Protein AF-A0A259SVS8-F1 (afdb_monomer_lite)

Foldseek 3Di:
DFCPDDPPDDDDDDDDVPPVVVVLVVLCVVCVVPVVSVVVSVVVVVVVVVVVVVVVVVVVVVD

Secondary structure (DSSP, 8-state):
--S-PPTT-------TT-HHHHHHHHHHHHHTT-HHHHHHHHHHHHHHHHHHHHHHHHHHHT-

Sequence (63 aa):
SIVQMPAGIPVATVSIGGARNAGILAARILGTADPALADRIESYARDLEAQVEEKNRRLKDSL

Structure (mmCIF, N/CA/C/O backbone):
data_AF-A0A259SVS8-F1
#
_entry.id   AF-A0A259SVS8-F1
#
loop_
_atom_site.group_PDB
_atom_site.id
_atom_site.type_symbol
_atom_site.label_atom_id
_atom_site.label_alt_id
_atom_site.label_comp_id
_atom_site.label_asym_id
_atom_site.label_entity_id
_atom_site.label_seq_id
_atom_site.pdbx_PDB_ins_code
_atom_site.Cartn_x
_atom_site.Cartn_y
_atom_site.Cartn_z
_atom_site.occupancy
_atom_site.B_iso_or_equiv
_atom_site.auth_seq_id
_atom_site.auth_comp_id
_atom_site.auth_asym_id
_atom_site.auth_atom_id
_atom_site.pdbx_PDB_model_num
ATOM 1 N N . SER A 1 1 ? 17.524 6.970 5.740 1.00 78.44 1 SER A N 1
ATOM 2 C CA . SER A 1 1 ? 17.726 7.722 4.487 1.00 78.44 1 SER A CA 1
ATOM 3 C C . SER A 1 1 ? 17.156 6.897 3.340 1.00 78.44 1 SER A C 1
ATOM 5 O O . SER A 1 1 ? 17.717 5.844 3.081 1.00 78.44 1 SER A O 1
ATOM 7 N N . ILE A 1 2 ? 15.994 7.269 2.777 1.00 90.81 2 ILE A N 1
ATOM 8 C CA . ILE A 1 2 ? 15.297 6.538 1.681 1.00 90.81 2 ILE A CA 1
ATOM 9 C C . ILE A 1 2 ? 14.536 7.526 0.775 1.00 90.81 2 ILE A C 1
ATOM 11 O O . ILE A 1 2 ? 14.643 7.456 -0.440 1.00 90.81 2 ILE A O 1
ATOM 15 N N . VAL A 1 3 ? 13.812 8.486 1.365 1.00 91.25 3 VAL A N 1
ATOM 16 C CA . VAL A 1 3 ? 12.951 9.437 0.628 1.00 91.25 3 VAL A CA 1
ATOM 17 C C . VAL A 1 3 ? 13.709 10.545 -0.124 1.00 91.25 3 VAL A C 1
ATOM 19 O O . VAL A 1 3 ? 13.160 11.170 -1.021 1.00 91.25 3 VAL A O 1
ATOM 22 N N . GLN A 1 4 ? 14.984 10.776 0.202 1.00 94.56 4 GLN A N 1
ATOM 23 C CA . GLN A 1 4 ? 15.801 11.864 -0.357 1.00 94.56 4 GLN A CA 1
ATOM 24 C C . GLN A 1 4 ? 16.541 11.444 -1.641 1.00 94.56 4 GLN A C 1
ATOM 26 O O . GLN A 1 4 ? 17.763 11.562 -1.718 1.00 94.56 4 GLN A O 1
ATOM 31 N N . MET A 1 5 ? 15.825 10.910 -2.630 1.00 96.00 5 MET A N 1
ATOM 32 C CA . MET A 1 5 ? 16.433 10.495 -3.901 1.00 96.00 5 MET A CA 1
ATOM 33 C C . MET A 1 5 ? 16.614 11.679 -4.866 1.00 96.00 5 MET A C 1
ATOM 35 O O . MET A 1 5 ? 15.778 12.586 -4.876 1.00 96.00 5 MET A O 1
ATOM 39 N N . PRO A 1 6 ? 17.688 11.697 -5.679 1.00 94.31 6 PRO A N 1
ATOM 40 C CA . PRO A 1 6 ? 17.911 12.748 -6.666 1.00 94.31 6 PRO A CA 1
ATOM 41 C C . PRO A 1 6 ? 16.860 12.714 -7.785 1.00 94.31 6 PRO A C 1
ATOM 43 O O . PRO A 1 6 ? 16.206 11.699 -8.035 1.00 94.31 6 PRO A O 1
ATOM 46 N N . ALA A 1 7 ? 16.728 13.833 -8.500 1.00 94.31 7 ALA A N 1
ATOM 47 C CA . ALA A 1 7 ? 15.834 13.934 -9.648 1.00 94.31 7 ALA A CA 1
ATOM 48 C C . ALA A 1 7 ? 16.150 12.859 -10.709 1.00 94.31 7 ALA A C 1
ATOM 50 O O . ALA A 1 7 ? 17.312 12.592 -11.011 1.00 94.31 7 ALA A O 1
ATOM 51 N N . GLY A 1 8 ? 15.103 12.252 -11.275 1.00 95.56 8 GLY A N 1
ATOM 52 C CA . GLY A 1 8 ? 15.206 11.213 -12.308 1.00 95.56 8 GLY A CA 1
ATOM 53 C C . GLY A 1 8 ? 15.219 9.770 -11.791 1.00 95.56 8 GLY A C 1
ATOM 54 O O . GLY A 1 8 ? 14.963 8.865 -12.578 1.00 95.56 8 GLY A O 1
ATOM 55 N N . ILE A 1 9 ? 15.436 9.540 -10.489 1.00 96.31 9 ILE A N 1
ATOM 56 C CA . ILE A 1 9 ? 15.430 8.197 -9.884 1.00 96.31 9 ILE A CA 1
ATOM 57 C C . ILE A 1 9 ? 14.377 8.142 -8.765 1.00 96.31 9 ILE A C 1
ATOM 59 O O . ILE A 1 9 ? 14.693 8.389 -7.600 1.00 96.31 9 ILE A O 1
ATOM 63 N N . PRO A 1 10 ? 13.102 7.867 -9.088 1.00 95.44 10 PRO A N 1
ATOM 64 C CA . PRO A 1 10 ? 12.036 7.878 -8.094 1.00 95.44 10 PRO A CA 1
ATOM 65 C C . PRO A 1 10 ? 12.104 6.656 -7.170 1.00 95.44 10 PRO A C 1
ATOM 67 O O . PRO A 1 10 ? 12.406 5.544 -7.600 1.00 95.44 10 PRO A O 1
ATOM 70 N N . VAL A 1 11 ? 11.743 6.851 -5.898 1.00 96.75 11 VAL A N 1
ATOM 71 C CA . VAL A 1 11 ? 11.541 5.771 -4.921 1.00 96.75 11 VAL A CA 1
ATOM 72 C C . VAL A 1 11 ? 10.223 5.995 -4.195 1.00 96.75 11 VAL A C 1
ATOM 74 O O . VAL A 1 11 ? 9.996 7.047 -3.596 1.00 96.75 11 VAL A O 1
ATOM 77 N N . ALA A 1 12 ? 9.354 4.986 -4.209 1.00 97.31 12 ALA A N 1
ATOM 78 C CA . ALA A 1 12 ? 8.113 5.024 -3.451 1.00 97.31 12 ALA A CA 1
ATOM 79 C C . ALA A 1 12 ? 8.392 4.725 -1.970 1.00 97.31 12 ALA A C 1
ATOM 81 O O . ALA A 1 12 ? 8.551 3.573 -1.566 1.00 97.31 12 ALA A O 1
ATOM 82 N N . THR A 1 13 ? 8.479 5.777 -1.155 1.00 96.81 13 THR A N 1
ATOM 83 C CA . THR A 1 13 ? 8.688 5.642 0.292 1.00 96.81 13 THR A CA 1
ATOM 84 C C . THR A 1 13 ? 7.348 5.522 1.017 1.00 96.81 13 THR A C 1
ATOM 86 O O . THR A 1 13 ? 6.410 6.257 0.722 1.00 96.81 13 THR A O 1
ATOM 89 N N . VAL A 1 14 ? 7.267 4.616 1.992 1.00 97.25 14 VAL A N 1
ATOM 90 C CA . VAL A 1 14 ? 6.105 4.447 2.882 1.00 97.25 14 VAL A CA 1
ATOM 91 C C . VAL A 1 14 ? 6.451 4.853 4.321 1.00 97.25 14 VAL A C 1
ATOM 93 O O . VAL A 1 14 ? 7.583 5.237 4.613 1.00 97.25 14 VAL A O 1
ATOM 96 N N . SER A 1 15 ? 5.478 4.777 5.234 1.00 97.44 15 SER A N 1
ATOM 97 C CA . SER A 1 15 ? 5.646 5.083 6.663 1.00 97.44 15 SER A CA 1
ATOM 98 C C . SER A 1 15 ? 6.833 4.336 7.299 1.00 97.44 15 SER A C 1
ATOM 100 O O . SER A 1 15 ? 7.135 3.202 6.924 1.00 97.44 15 SER A O 1
ATOM 102 N N . ILE A 1 16 ? 7.475 4.933 8.310 1.00 96.69 16 ILE A N 1
ATOM 103 C CA . ILE A 1 16 ? 8.524 4.270 9.108 1.00 96.69 16 ILE A CA 1
ATOM 104 C C . ILE A 1 16 ? 7.937 3.011 9.767 1.00 96.69 16 ILE A C 1
ATOM 106 O O . ILE A 1 16 ? 6.846 3.061 10.327 1.00 96.69 16 ILE A O 1
ATOM 110 N N . GLY A 1 17 ? 8.628 1.870 9.658 1.00 95.62 17 GLY A N 1
ATOM 111 C CA . GLY A 1 17 ? 8.100 0.569 10.103 1.00 95.62 17 GLY A CA 1
ATOM 112 C C . GLY A 1 17 ? 6.911 0.051 9.274 1.00 95.62 17 GLY A C 1
ATOM 113 O O . GLY A 1 17 ? 6.295 -0.952 9.622 1.00 95.62 17 GLY A O 1
ATOM 114 N N . GLY A 1 18 ? 6.577 0.705 8.160 1.00 95.75 18 GLY A N 1
ATOM 115 C CA . GLY A 1 18 ? 5.394 0.445 7.340 1.00 95.75 18 GLY A CA 1
ATOM 116 C C . GLY A 1 18 ? 5.528 -0.723 6.365 1.00 95.75 18 GLY A C 1
ATOM 117 O O . GLY A 1 18 ? 5.069 -0.606 5.231 1.00 95.75 18 GLY A O 1
ATOM 118 N N . ALA A 1 19 ? 6.121 -1.850 6.774 1.00 97.50 19 ALA A N 1
ATOM 119 C CA . ALA A 1 19 ? 6.312 -3.022 5.904 1.00 97.50 19 ALA A CA 1
ATOM 120 C C . ALA A 1 19 ? 4.995 -3.494 5.258 1.00 97.50 19 ALA A C 1
ATOM 122 O O . ALA A 1 19 ? 4.943 -3.818 4.073 1.00 97.50 19 ALA A O 1
ATOM 123 N N . ARG A 1 20 ? 3.895 -3.432 6.016 1.00 97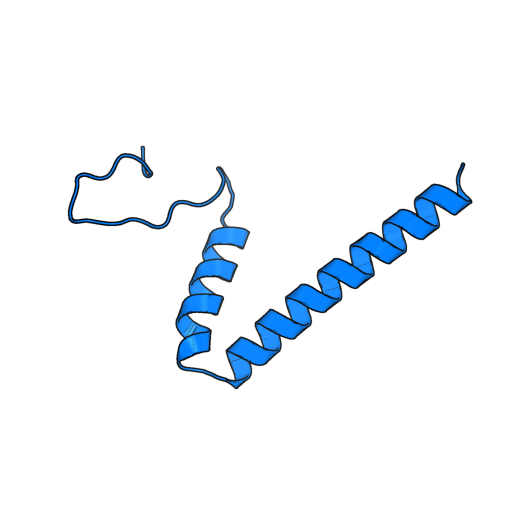.12 20 ARG A N 1
ATOM 124 C CA . ARG A 1 20 ? 2.548 -3.728 5.518 1.00 97.12 20 ARG A CA 1
ATOM 125 C C . ARG A 1 20 ? 2.116 -2.792 4.386 1.00 97.12 20 ARG A C 1
ATOM 127 O O . ARG A 1 20 ? 1.580 -3.255 3.386 1.00 97.12 20 ARG A O 1
ATOM 134 N N . ASN A 1 21 ? 2.380 -1.494 4.520 1.00 97.19 21 ASN A N 1
ATOM 135 C CA . ASN A 1 21 ? 2.040 -0.509 3.492 1.00 97.19 21 ASN A CA 1
ATOM 136 C C . ASN A 1 21 ? 2.892 -0.706 2.234 1.00 97.19 21 ASN A C 1
ATOM 138 O O . ASN A 1 21 ? 2.369 -0.570 1.133 1.00 97.19 21 ASN A O 1
ATOM 142 N N . ALA A 1 22 ? 4.166 -1.088 2.384 1.00 98.25 22 ALA A N 1
ATOM 143 C CA . ALA A 1 22 ? 5.014 -1.452 1.249 1.00 98.25 22 ALA A CA 1
ATOM 144 C C . ALA A 1 22 ? 4.447 -2.662 0.486 1.00 98.25 22 ALA A C 1
ATOM 146 O O . ALA A 1 22 ? 4.336 -2.614 -0.737 1.00 98.25 22 ALA A O 1
ATOM 147 N N . GLY A 1 23 ? 4.018 -3.709 1.200 1.00 97.81 23 GLY A N 1
ATOM 148 C CA . GLY A 1 23 ? 3.378 -4.880 0.593 1.00 97.81 23 GLY A CA 1
ATOM 149 C C . GLY A 1 23 ? 2.072 -4.540 -0.131 1.00 97.81 23 GLY A C 1
ATOM 150 O O . GLY A 1 23 ? 1.872 -4.970 -1.263 1.00 97.81 23 GLY A O 1
ATOM 151 N N . ILE A 1 24 ? 1.212 -3.714 0.475 1.00 97.75 24 ILE A N 1
ATOM 152 C CA . ILE A 1 24 ? -0.041 -3.264 -0.157 1.00 97.75 24 ILE A CA 1
ATOM 153 C C . ILE A 1 24 ? 0.246 -2.425 -1.409 1.00 97.75 24 ILE A C 1
ATOM 155 O O . ILE A 1 24 ? -0.420 -2.604 -2.426 1.00 97.75 24 ILE A O 1
ATOM 159 N N . LEU A 1 25 ? 1.240 -1.532 -1.366 1.00 98.25 25 LEU A N 1
ATOM 160 C CA . LEU A 1 25 ? 1.643 -0.744 -2.531 1.00 98.25 25 LEU A CA 1
ATOM 161 C C . LEU A 1 25 ? 2.152 -1.644 -3.665 1.00 98.25 25 LEU A C 1
ATOM 163 O O . LEU A 1 25 ? 1.721 -1.484 -4.804 1.00 98.25 25 LEU A O 1
ATOM 167 N N . ALA A 1 26 ? 3.016 -2.612 -3.352 1.00 98.38 26 ALA A N 1
ATOM 168 C CA . ALA A 1 26 ? 3.508 -3.580 -4.327 1.00 98.38 26 ALA A CA 1
ATOM 169 C C . ALA A 1 26 ? 2.360 -4.402 -4.933 1.00 98.38 26 A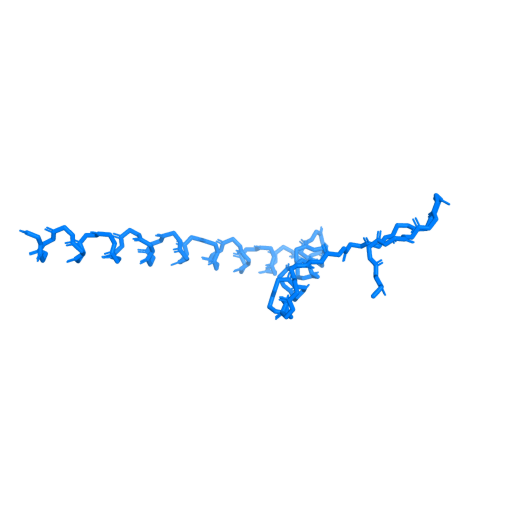LA A C 1
ATOM 171 O O . ALA A 1 26 ? 2.273 -4.532 -6.151 1.00 98.38 26 ALA A O 1
ATOM 172 N N . ALA A 1 27 ? 1.436 -4.887 -4.100 1.00 98.19 27 ALA A N 1
ATOM 173 C CA . ALA A 1 27 ? 0.267 -5.625 -4.558 1.00 98.19 27 ALA A CA 1
ATOM 174 C C . ALA A 1 27 ? -0.611 -4.770 -5.487 1.00 98.19 27 ALA A C 1
ATOM 176 O O . ALA A 1 27 ? -1.068 -5.269 -6.509 1.00 98.19 27 ALA A O 1
ATOM 177 N N . ARG A 1 28 ? -0.800 -3.475 -5.192 1.00 97.94 28 ARG A N 1
ATOM 178 C CA . ARG A 1 28 ? -1.550 -2.552 -6.066 1.00 97.94 28 ARG A CA 1
ATOM 179 C C . ARG A 1 28 ? -0.878 -2.359 -7.422 1.00 97.94 28 ARG A C 1
ATOM 181 O O . ARG A 1 28 ? -1.575 -2.323 -8.427 1.00 97.94 28 ARG A O 1
ATOM 188 N N . ILE A 1 29 ? 0.453 -2.262 -7.455 1.00 98.50 29 ILE A N 1
ATOM 189 C CA . ILE A 1 29 ? 1.215 -2.188 -8.709 1.00 98.50 29 ILE A CA 1
ATOM 190 C C . ILE A 1 29 ? 1.022 -3.480 -9.511 1.00 98.50 29 ILE A C 1
ATOM 192 O O . ILE A 1 29 ? 0.673 -3.415 -10.686 1.00 98.50 29 ILE A O 1
ATOM 196 N N . LEU A 1 30 ? 1.176 -4.649 -8.882 1.00 98.44 30 LEU A N 1
ATOM 197 C CA . LEU A 1 30 ? 0.983 -5.944 -9.545 1.00 98.44 30 LEU A CA 1
ATOM 198 C C . LEU A 1 30 ? -0.464 -6.153 -10.021 1.00 98.44 30 LEU A C 1
ATOM 200 O O . LEU A 1 30 ? -0.679 -6.663 -11.116 1.00 98.44 30 LEU A O 1
ATOM 204 N N . GLY A 1 31 ? -1.449 -5.694 -9.247 1.00 98.44 31 GLY A N 1
ATOM 205 C CA . GLY A 1 31 ? -2.871 -5.781 -9.580 1.00 98.44 31 GLY A CA 1
ATOM 206 C C . GLY A 1 31 ? -3.257 -5.027 -10.857 1.00 98.44 31 GLY A C 1
ATOM 207 O O . GLY A 1 31 ? -4.274 -5.343 -11.460 1.00 98.44 31 GLY A O 1
ATOM 208 N N . THR A 1 32 ? -2.427 -4.093 -11.338 1.00 98.12 32 THR A N 1
ATOM 209 C CA . THR A 1 32 ? -2.642 -3.464 -12.657 1.00 98.12 32 THR A CA 1
ATOM 210 C C . THR A 1 32 ? -2.549 -4.458 -13.817 1.00 98.12 32 THR A C 1
ATOM 212 O O . THR A 1 32 ? -3.118 -4.209 -14.877 1.00 98.12 32 THR A O 1
ATOM 215 N N . ALA A 1 33 ? -1.855 -5.581 -13.615 1.00 98.38 33 ALA A N 1
ATOM 216 C CA . ALA A 1 33 ? -1.697 -6.654 -14.591 1.00 98.38 33 ALA A CA 1
ATOM 217 C C . ALA A 1 33 ? -2.400 -7.963 -14.176 1.00 98.38 33 ALA A C 1
ATOM 219 O O . ALA A 1 33 ? -2.484 -8.884 -14.985 1.00 98.38 33 ALA A O 1
ATOM 220 N N . ASP A 1 34 ? -2.910 -8.052 -12.944 1.00 98.44 34 ASP A N 1
ATOM 221 C CA . ASP A 1 34 ? -3.617 -9.218 -12.405 1.00 98.44 34 ASP A CA 1
ATOM 222 C C . ASP A 1 34 ? -4.974 -8.786 -11.812 1.00 98.44 34 ASP A C 1
ATOM 224 O O . ASP A 1 34 ? -5.029 -8.330 -10.662 1.00 98.44 34 ASP A O 1
ATOM 228 N N . PRO A 1 35 ? -6.079 -8.939 -12.571 1.00 97.94 35 PRO A N 1
ATOM 229 C CA . PRO A 1 35 ? -7.415 -8.557 -12.115 1.00 97.94 35 PRO A CA 1
ATOM 230 C C . PRO A 1 35 ? -7.857 -9.279 -10.838 1.00 97.94 35 PRO A C 1
ATOM 232 O O . PRO A 1 35 ? -8.463 -8.668 -9.963 1.00 97.94 35 PRO A O 1
ATOM 235 N N . ALA A 1 36 ? -7.501 -10.557 -10.674 1.00 98.38 36 ALA A N 1
ATOM 236 C CA . ALA A 1 36 ? -7.884 -11.316 -9.487 1.00 98.38 36 ALA A CA 1
ATOM 237 C C . ALA A 1 36 ? -7.167 -10.793 -8.233 1.00 98.38 36 ALA A C 1
ATOM 239 O O . ALA A 1 36 ? -7.732 -10.794 -7.136 1.00 98.38 36 ALA A O 1
ATOM 240 N N . LEU A 1 37 ? -5.920 -10.332 -8.373 1.00 98.25 37 LEU A N 1
ATOM 241 C CA . LEU A 1 37 ? -5.219 -9.644 -7.291 1.00 98.25 37 LEU A CA 1
ATOM 242 C C . LEU A 1 37 ? -5.828 -8.264 -7.005 1.00 98.25 37 LEU A C 1
ATOM 244 O O . LEU A 1 37 ? -5.952 -7.902 -5.833 1.00 98.25 37 LEU A O 1
ATOM 248 N N . ALA A 1 38 ? -6.225 -7.513 -8.034 1.00 98.31 38 ALA A N 1
ATOM 249 C CA . ALA A 1 38 ? -6.895 -6.224 -7.859 1.00 98.31 38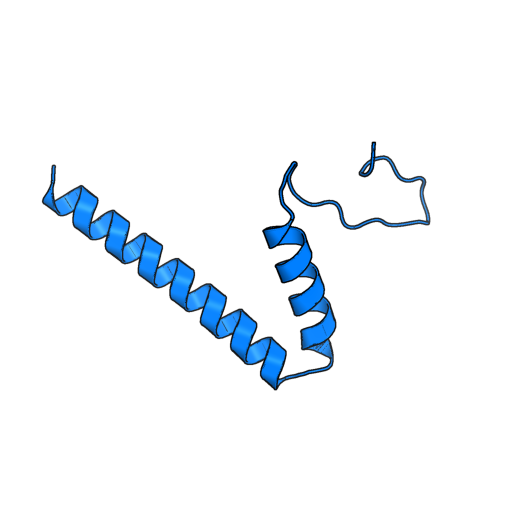 ALA A CA 1
ATOM 250 C C . ALA A 1 38 ? -8.190 -6.366 -7.040 1.00 98.31 38 ALA A C 1
ATOM 252 O O . ALA A 1 38 ? -8.348 -5.664 -6.036 1.00 98.31 38 ALA A O 1
ATOM 253 N N . ASP A 1 39 ? -9.032 -7.346 -7.378 1.00 98.44 39 ASP A N 1
ATOM 254 C CA . ASP A 1 39 ? -10.275 -7.642 -6.653 1.00 98.44 39 ASP A CA 1
ATOM 255 C C . ASP A 1 39 ? -10.010 -7.980 -5.177 1.00 98.44 39 ASP A C 1
ATOM 257 O O . ASP A 1 39 ? -10.711 -7.515 -4.274 1.00 98.44 39 ASP A O 1
ATOM 261 N N . ARG A 1 40 ? -8.949 -8.750 -4.892 1.00 98.31 40 ARG A N 1
ATOM 262 C CA . ARG A 1 40 ? -8.551 -9.072 -3.509 1.00 98.31 40 ARG A CA 1
ATOM 263 C C . ARG A 1 40 ? -8.138 -7.831 -2.722 1.00 98.31 40 ARG A C 1
ATOM 265 O O . ARG A 1 40 ? -8.454 -7.733 -1.537 1.00 98.31 40 ARG A O 1
ATOM 272 N N . ILE A 1 41 ? -7.429 -6.892 -3.349 1.00 97.94 41 ILE A N 1
ATOM 273 C CA . ILE A 1 41 ? -7.025 -5.637 -2.698 1.00 97.94 41 ILE A CA 1
ATOM 274 C C . ILE A 1 41 ? -8.241 -4.749 -2.435 1.00 97.94 41 ILE A C 1
ATOM 276 O O . ILE A 1 41 ? -8.297 -4.101 -1.387 1.00 97.94 41 ILE A O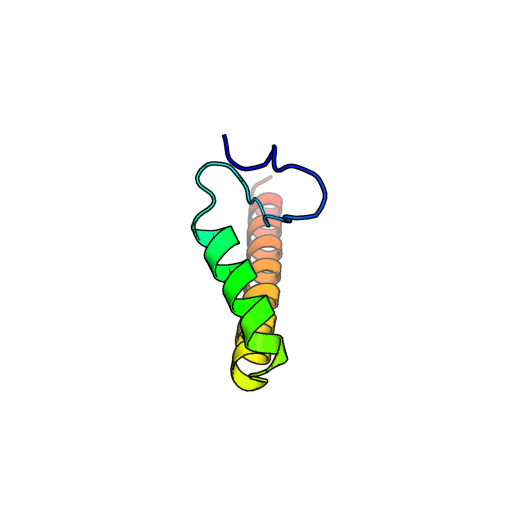 1
ATOM 280 N N . GLU A 1 42 ? -9.203 -4.720 -3.356 1.00 97.75 42 GLU A N 1
ATOM 281 C CA . GLU A 1 42 ? -10.450 -3.983 -3.172 1.00 97.75 42 GLU A CA 1
ATOM 282 C C . GLU A 1 42 ? -11.282 -4.572 -2.029 1.00 97.75 42 GLU A C 1
ATOM 284 O O . GLU A 1 42 ? -11.692 -3.833 -1.132 1.00 97.75 42 GLU A O 1
ATOM 289 N N . SER A 1 43 ? -11.452 -5.898 -1.995 1.00 98.19 43 SER A N 1
ATOM 290 C CA . SER A 1 43 ? -12.117 -6.588 -0.882 1.00 98.19 43 SER A CA 1
ATOM 291 C C . SER A 1 43 ? -11.450 -6.250 0.448 1.00 98.19 43 SER A C 1
ATOM 293 O O . SER A 1 43 ? -12.113 -5.835 1.394 1.00 98.19 43 SER A O 1
ATOM 295 N N . TYR A 1 44 ? -10.120 -6.332 0.496 1.00 97.44 44 TYR A N 1
ATOM 296 C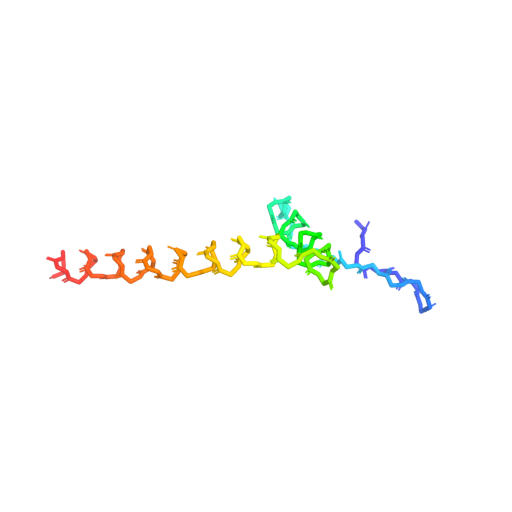 CA . TYR A 1 44 ? -9.356 -5.996 1.689 1.00 97.44 44 TYR A CA 1
ATOM 297 C C . TYR A 1 44 ? -9.573 -4.535 2.150 1.00 97.44 44 TYR A C 1
ATOM 299 O O . TYR A 1 44 ? -9.580 -4.261 3.352 1.00 97.44 44 TYR A O 1
ATOM 307 N N . ALA A 1 45 ? -9.763 -3.586 1.225 1.00 96.81 45 ALA A N 1
ATOM 308 C CA . ALA A 1 45 ? -10.074 -2.197 1.570 1.00 96.81 45 ALA A CA 1
ATOM 309 C C . ALA A 1 45 ? -11.484 -2.047 2.170 1.00 96.81 45 ALA A C 1
ATOM 311 O O . ALA A 1 45 ? -11.630 -1.370 3.189 1.00 96.81 45 ALA A O 1
ATOM 312 N N . ARG A 1 46 ? -12.488 -2.719 1.591 1.00 98.31 46 ARG A N 1
ATOM 313 C CA . ARG A 1 46 ? -13.873 -2.735 2.103 1.00 98.31 46 ARG A CA 1
ATOM 314 C C . ARG A 1 46 ? -13.958 -3.367 3.495 1.00 98.31 46 ARG A C 1
ATOM 316 O O . ARG A 1 46 ? -14.626 -2.839 4.379 1.00 98.31 46 ARG A O 1
ATOM 323 N N . ASP A 1 47 ? -13.210 -4.442 3.728 1.00 98.06 47 ASP A N 1
ATOM 324 C CA . ASP A 1 47 ? -13.152 -5.095 5.040 1.00 98.06 47 ASP A CA 1
ATOM 325 C C . ASP A 1 47 ? -12.576 -4.169 6.121 1.00 98.06 47 ASP A C 1
ATOM 327 O O . ASP A 1 47 ? -12.969 -4.239 7.288 1.00 98.06 47 ASP A O 1
ATOM 331 N N . LEU A 1 48 ? -11.626 -3.302 5.757 1.00 96.56 48 LEU A N 1
ATOM 332 C CA . LEU A 1 48 ? -11.051 -2.333 6.688 1.00 96.56 48 LEU A CA 1
ATOM 333 C C . LEU A 1 48 ? -12.055 -1.230 7.047 1.00 96.56 48 LEU A C 1
ATOM 335 O O . LEU A 1 48 ? -12.121 -0.831 8.209 1.00 96.56 48 LEU A O 1
ATOM 339 N N . GLU A 1 49 ? -12.832 -0.761 6.073 1.00 97.56 49 GLU A N 1
ATOM 340 C CA . GLU A 1 49 ? -13.918 0.201 6.287 1.00 97.56 49 GLU A CA 1
ATOM 341 C C . GLU A 1 49 ? -14.966 -0.366 7.252 1.00 97.56 49 GLU A C 1
ATOM 343 O O . GLU A 1 49 ? -15.216 0.232 8.302 1.00 97.56 49 GLU A O 1
ATOM 348 N N . ALA A 1 50 ? -15.457 -1.581 6.988 1.00 98.12 50 ALA A N 1
ATOM 349 C CA . ALA A 1 50 ? -16.422 -2.262 7.851 1.00 98.12 50 ALA A CA 1
ATOM 350 C C . ALA A 1 50 ? -15.910 -2.429 9.297 1.00 98.12 50 ALA A C 1
ATOM 352 O O . ALA A 1 50 ? -16.648 -2.221 10.262 1.00 98.12 50 ALA A O 1
ATOM 353 N N . GLN A 1 51 ? -14.619 -2.740 9.476 1.00 97.88 51 GLN A N 1
ATOM 354 C CA . GLN A 1 51 ? -14.005 -2.826 10.808 1.00 97.88 51 GLN A CA 1
ATOM 355 C C . GLN A 1 51 ? -13.987 -1.483 11.548 1.00 97.88 51 GLN A C 1
ATOM 357 O O . GLN A 1 51 ? -14.133 -1.452 12.774 1.00 97.88 51 GLN A O 1
ATOM 362 N N . VAL A 1 52 ? -13.759 -0.375 10.840 1.00 97.81 52 VAL A N 1
ATOM 363 C CA . VAL A 1 52 ? -13.767 0.967 11.441 1.00 97.81 52 VAL A CA 1
ATOM 364 C C . VAL A 1 52 ? -15.185 1.356 11.847 1.00 97.81 52 VAL A C 1
ATOM 366 O O . VAL A 1 52 ? -15.379 1.830 12.969 1.00 97.81 52 VAL A O 1
ATOM 369 N N . GLU A 1 53 ? -16.173 1.110 10.988 1.00 97.81 53 GLU A N 1
ATOM 370 C CA . GLU A 1 53 ? -17.585 1.352 11.297 1.00 97.81 53 GLU A CA 1
ATOM 371 C C . GLU A 1 53 ? -18.042 0.557 12.520 1.00 97.81 53 GLU A C 1
ATOM 373 O O . GLU A 1 53 ? -18.655 1.112 13.438 1.00 97.81 53 GLU A O 1
ATOM 378 N N . GLU A 1 54 ? -17.683 -0.726 12.585 1.00 97.81 54 GLU A N 1
ATOM 379 C CA . GLU A 1 54 ? -18.023 -1.574 13.719 1.00 97.81 54 GLU A CA 1
ATOM 380 C C . GLU A 1 54 ? -17.388 -1.065 15.020 1.00 97.81 54 GLU A C 1
ATOM 382 O O . GLU A 1 54 ? -18.071 -0.957 16.043 1.00 97.81 54 GLU A O 1
ATOM 387 N N . LYS A 1 55 ? -16.098 -0.707 14.993 1.00 97.25 55 LYS A N 1
ATOM 388 C CA . LYS A 1 55 ? -15.412 -0.134 16.161 1.00 97.25 55 LYS A CA 1
ATOM 389 C C . LYS A 1 55 ? -16.053 1.178 16.610 1.00 97.25 55 LYS A C 1
ATOM 391 O O . LYS A 1 55 ? -16.204 1.388 17.810 1.00 97.25 55 LYS A O 1
ATOM 396 N N . ASN A 1 56 ? -16.453 2.032 15.670 1.00 97.56 56 ASN A N 1
ATOM 397 C CA . ASN A 1 56 ? -17.124 3.293 15.973 1.00 97.56 56 ASN A CA 1
ATOM 398 C C . ASN A 1 56 ? -18.491 3.059 16.633 1.00 97.56 56 ASN A C 1
ATOM 400 O O . ASN A 1 56 ? -18.798 3.683 17.646 1.00 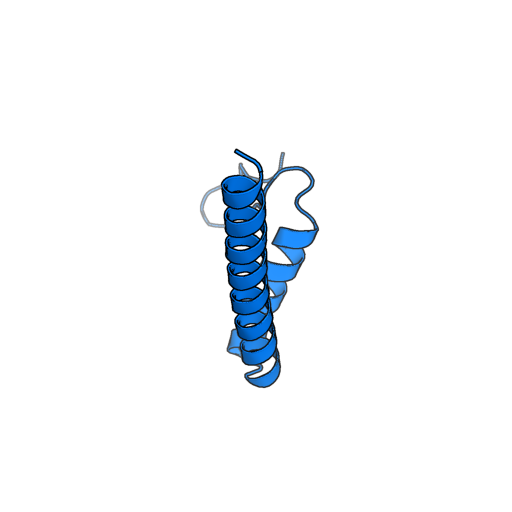97.56 56 ASN A O 1
ATOM 404 N N . ARG A 1 57 ? -19.288 2.117 16.113 1.00 97.81 57 ARG A N 1
ATOM 405 C CA . ARG A 1 57 ? -20.572 1.738 16.722 1.00 97.81 57 ARG A CA 1
ATOM 406 C C . ARG A 1 57 ? -20.388 1.266 18.164 1.00 97.81 57 ARG A C 1
ATOM 408 O O . ARG A 1 57 ? -21.028 1.804 19.056 1.00 97.81 57 ARG A O 1
ATOM 415 N N . ARG A 1 58 ? -19.439 0.351 18.400 1.00 97.06 58 ARG A N 1
ATOM 416 C CA . ARG A 1 58 ? -19.123 -0.140 19.753 1.00 97.06 58 ARG A CA 1
ATOM 417 C C . ARG A 1 58 ? -18.702 0.985 20.700 1.00 97.06 58 ARG A C 1
ATOM 419 O O . ARG A 1 58 ? -19.089 0.965 21.861 1.00 97.06 58 ARG A O 1
ATOM 426 N N . LEU A 1 59 ? -17.919 1.951 20.214 1.00 97.00 59 LEU A N 1
ATOM 427 C CA . LEU A 1 59 ? -17.501 3.097 21.020 1.00 97.00 59 LEU A CA 1
ATOM 428 C C . LEU A 1 59 ? -18.701 3.966 21.420 1.00 97.00 59 LEU A C 1
ATOM 430 O O . LEU A 1 59 ? -18.803 4.343 22.583 1.00 97.00 59 LEU A O 1
ATOM 434 N N . LYS A 1 60 ? -19.623 4.242 20.489 1.00 96.31 60 LYS A N 1
ATOM 435 C CA . LYS A 1 60 ? -20.846 5.015 20.763 1.00 96.31 60 LYS A CA 1
ATOM 436 C C . LYS A 1 60 ? -21.775 4.326 21.757 1.00 96.31 60 LYS A C 1
ATOM 438 O O . LYS A 1 60 ? -22.327 5.007 22.604 1.00 96.31 60 LYS A O 1
ATOM 443 N N . ASP A 1 61 ? -21.910 3.005 21.672 1.00 96.00 61 ASP A N 1
ATOM 444 C CA . ASP A 1 61 ? -22.740 2.228 22.603 1.00 96.00 61 ASP A CA 1
ATOM 445 C C . ASP A 1 61 ? -22.149 2.198 24.032 1.00 96.00 61 ASP A C 1
ATOM 447 O O . ASP A 1 61 ? -22.845 1.850 24.982 1.00 96.00 61 ASP A O 1
ATOM 451 N N . SER A 1 62 ? -20.858 2.527 24.184 1.00 91.88 62 SER A N 1
ATOM 452 C CA . SER A 1 62 ? -20.134 2.537 25.466 1.00 91.88 62 SER A CA 1
ATOM 453 C C . SER A 1 62 ? -20.004 3.915 26.133 1.00 91.88 62 SER A C 1
ATOM 455 O O . SER A 1 62 ? -19.409 3.999 27.208 1.00 91.88 62 SER A O 1
ATOM 457 N N . LEU A 1 63 ? -20.515 4.973 25.492 1.00 79.62 63 LEU A N 1
ATOM 458 C CA . LEU A 1 63 ? -20.555 6.353 26.001 1.00 79.62 63 LEU A CA 1
ATOM 459 C C . LEU A 1 63 ? -21.922 6.664 26.617 1.00 79.62 63 LEU A C 1
ATOM 461 O O . LEU A 1 63 ? -21.933 7.413 27.619 1.00 79.62 63 LEU A O 1
#

Radius of gyration: 16.78 Å; chains: 1; bounding box: 41×25×41 Å

pLDDT: mean 96.47, std 3.56, range [78.44, 98.5]